Protein AF-A0A924BZW2-F1 (afdb_monomer)

Solvent-accessible surface area (backbone atoms only — not comparable to full-atom values): 4393 Å² total; per-residue (Å²): 136,85,72,97,59,58,68,50,78,43,75,30,83,63,86,59,102,76,56,53,79,45,81,44,74,58,60,78,67,34,36,28,62,71,66,49,76,50,55,89,81,45,75,56,58,23,34,37,35,18,38,35,47,85,43,79,70,55,98,79,17,16,22,86,63,89,82,83,88,128

pLDDT: mean 93.27, std 7.25, range [59.81, 97.75]

Structure (mmCIF, N/CA/C/O backbone):
data_AF-A0A924BZW2-F1
#
_entry.id   AF-A0A924BZW2-F1
#
loop_
_atom_site.group_PDB
_atom_site.id
_atom_site.type_symbol
_atom_site.label_atom_id
_atom_site.label_alt_id
_atom_site.label_comp_id
_atom_site.label_asym_id
_atom_site.label_entity_id
_atom_site.label_se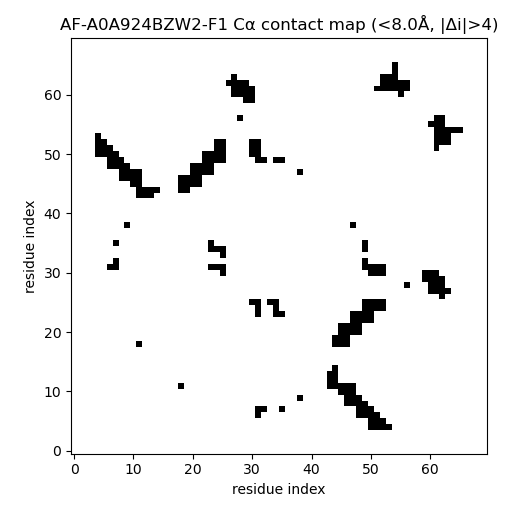q_id
_atom_site.pdbx_PDB_ins_code
_atom_site.Cartn_x
_atom_site.Cartn_y
_atom_site.Cartn_z
_atom_site.occupancy
_atom_site.B_iso_or_equiv
_atom_site.auth_seq_id
_atom_site.auth_comp_id
_atom_site.auth_asym_id
_atom_site.auth_atom_id
_atom_site.pdbx_PDB_model_num
ATOM 1 N N . MET A 1 1 ? -11.575 -15.882 -2.550 1.00 59.81 1 MET A N 1
ATOM 2 C CA . MET A 1 1 ? -11.440 -14.795 -3.544 1.00 59.81 1 MET A CA 1
ATOM 3 C C . MET A 1 1 ? -9.975 -14.423 -3.617 1.00 59.81 1 MET A C 1
ATOM 5 O O . MET A 1 1 ? -9.369 -14.285 -2.562 1.00 59.81 1 MET A O 1
ATOM 9 N N . GLN A 1 2 ? -9.409 -14.319 -4.815 1.00 79.06 2 GLN A N 1
ATOM 10 C CA . GLN A 1 2 ? -8.054 -13.806 -5.009 1.00 79.06 2 GLN A CA 1
ATOM 11 C C . GLN A 1 2 ? -8.157 -12.300 -5.253 1.00 79.06 2 GLN A C 1
ATOM 13 O O . GLN A 1 2 ? -8.977 -11.870 -6.062 1.00 79.06 2 GLN A O 1
ATOM 18 N N . LEU A 1 3 ? -7.398 -11.508 -4.502 1.00 87.12 3 LEU A N 1
ATOM 19 C CA . LEU A 1 3 ? -7.383 -10.055 -4.653 1.00 87.12 3 LEU A CA 1
ATOM 20 C C . LEU A 1 3 ? -6.509 -9.661 -5.847 1.00 87.12 3 LEU A C 1
ATOM 22 O O . LEU A 1 3 ? -5.549 -10.357 -6.172 1.00 87.12 3 LEU A O 1
ATOM 26 N N . SER A 1 4 ? -6.851 -8.545 -6.494 1.00 90.56 4 SER A N 1
ATOM 27 C CA . SER A 1 4 ? -6.175 -8.082 -7.714 1.00 90.56 4 SER A CA 1
ATOM 28 C C . SER A 1 4 ? -4.749 -7.576 -7.481 1.00 90.56 4 SER A C 1
ATOM 30 O O . SER A 1 4 ? -3.981 -7.501 -8.432 1.00 90.56 4 SER A O 1
ATOM 32 N N . LEU A 1 5 ? -4.400 -7.211 -6.243 1.00 95.62 5 LEU A N 1
ATOM 33 C CA . LEU A 1 5 ? -3.090 -6.673 -5.871 1.00 95.62 5 LEU A CA 1
ATOM 34 C C . LEU A 1 5 ? -2.515 -7.434 -4.677 1.00 95.62 5 LEU A C 1
ATOM 36 O O . LEU A 1 5 ? -3.255 -7.878 -3.797 1.00 95.62 5 LEU A O 1
ATOM 40 N N . HIS A 1 6 ? -1.187 -7.539 -4.638 1.00 96.31 6 HIS A N 1
ATOM 41 C CA . HIS A 1 6 ? -0.457 -7.930 -3.436 1.00 96.31 6 HIS A CA 1
ATOM 42 C C . HIS A 1 6 ? -0.415 -6.752 -2.453 1.00 96.31 6 HIS A C 1
ATOM 44 O O . HIS A 1 6 ? -0.3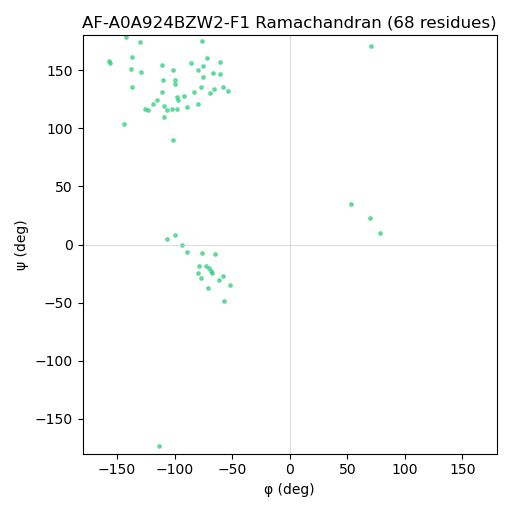34 -5.596 -2.872 1.00 96.31 6 HIS A O 1
ATOM 50 N N . TYR A 1 7 ? -0.487 -7.030 -1.153 1.00 96.81 7 TYR A N 1
ATOM 51 C CA . TYR A 1 7 ? -0.476 -5.998 -0.121 1.00 96.81 7 TYR A CA 1
ATOM 52 C C . TYR A 1 7 ? -0.001 -6.544 1.226 1.00 96.81 7 TYR A C 1
ATOM 54 O O . TYR A 1 7 ? -0.123 -7.736 1.515 1.00 96.81 7 TYR A O 1
ATOM 62 N N . LEU A 1 8 ? 0.467 -5.627 2.068 1.00 97.00 8 LEU A N 1
ATOM 63 C CA . LEU A 1 8 ? 0.654 -5.819 3.501 1.00 97.00 8 LEU A CA 1
ATOM 64 C C . LEU A 1 8 ? -0.498 -5.172 4.265 1.00 97.00 8 LEU A C 1
ATOM 66 O O . LEU A 1 8 ? -1.070 -4.178 3.811 1.00 97.00 8 LEU A O 1
ATOM 70 N N . ILE A 1 9 ? -0.831 -5.718 5.433 1.00 96.38 9 ILE A N 1
ATOM 71 C CA . ILE A 1 9 ? -1.880 -5.177 6.295 1.00 96.38 9 ILE A CA 1
ATOM 72 C C . ILE A 1 9 ? -1.458 -5.179 7.762 1.00 96.38 9 ILE A C 1
ATOM 74 O O . ILE A 1 9 ? -0.954 -6.175 8.275 1.00 96.38 9 ILE A O 1
ATOM 78 N N . ARG A 1 10 ? -1.724 -4.064 8.443 1.00 96.69 10 ARG A N 1
ATOM 79 C CA . ARG A 1 10 ? -1.729 -3.950 9.901 1.00 96.69 10 ARG A CA 1
ATOM 80 C C . ARG A 1 10 ? -3.151 -3.634 10.344 1.00 96.69 10 ARG A C 1
ATOM 82 O O . ARG A 1 10 ? -3.751 -2.662 9.884 1.00 96.69 10 ARG A O 1
ATOM 89 N N . GLU A 1 11 ? -3.696 -4.462 11.223 1.00 96.88 11 GLU A N 1
ATOM 90 C CA . GLU A 1 11 ? -4.994 -4.205 11.842 1.00 96.88 11 GLU A CA 1
ATOM 91 C C . GLU A 1 11 ? -4.877 -3.114 12.921 1.00 96.88 11 GLU A C 1
ATOM 93 O O . GLU A 1 11 ? -3.811 -2.958 13.524 1.00 96.88 11 GLU A O 1
ATOM 98 N N . PRO A 1 12 ? -5.958 -2.369 13.206 1.00 97.06 12 PRO A N 1
ATOM 99 C CA . PRO A 1 12 ? -5.975 -1.458 14.343 1.00 97.06 12 PRO A CA 1
ATOM 100 C C . PRO A 1 12 ? -5.770 -2.235 15.647 1.00 97.06 12 PRO A C 1
ATOM 102 O O . PRO A 1 12 ? -6.269 -3.352 15.801 1.00 97.06 12 PRO A O 1
ATOM 105 N N . LYS A 1 13 ? -5.108 -1.617 16.632 1.00 95.56 13 LYS A N 1
ATOM 106 C CA . LYS A 1 13 ? -4.875 -2.249 17.946 1.00 95.56 13 LYS A CA 1
ATOM 107 C C . LYS A 1 13 ? -6.182 -2.572 18.679 1.00 95.56 13 LYS A C 1
ATOM 109 O O . LYS A 1 13 ? -6.246 -3.542 19.429 1.00 95.56 13 LYS A O 1
ATOM 114 N N . VAL A 1 14 ? -7.224 -1.768 18.453 1.00 96.75 14 VAL A N 1
ATOM 115 C CA . VAL A 1 14 ? -8.582 -1.996 18.965 1.00 96.75 14 VAL A CA 1
ATOM 116 C C . VAL A 1 14 ? -9.562 -1.986 17.796 1.00 96.75 14 VAL A C 1
ATOM 118 O O . VAL A 1 14 ? -9.741 -0.965 17.125 1.00 96.75 14 VAL A O 1
ATOM 121 N N . LYS A 1 15 ? -10.212 -3.128 17.562 1.00 96.12 15 LYS A N 1
ATOM 122 C CA . LYS A 1 15 ? -11.262 -3.262 16.548 1.00 96.12 15 LYS A CA 1
ATOM 123 C C . LYS A 1 15 ? -12.563 -2.642 17.053 1.00 96.12 15 LYS A C 1
ATOM 125 O O . LYS A 1 15 ? -12.956 -2.862 18.196 1.00 96.12 15 LYS A O 1
ATOM 130 N N . SER A 1 16 ? -13.228 -1.887 16.191 1.00 95.50 16 SER A N 1
ATOM 131 C CA . SER A 1 16 ? -14.563 -1.334 16.415 1.00 95.50 16 SER A CA 1
ATOM 132 C C . SER A 1 16 ? -15.460 -1.644 15.215 1.00 95.50 16 SER A C 1
ATOM 134 O O . SER A 1 16 ? -14.990 -2.147 14.194 1.00 95.50 16 SER A O 1
ATOM 136 N N . ASP A 1 17 ? -16.748 -1.304 15.304 1.00 95.44 17 ASP A N 1
ATOM 137 C CA . ASP A 1 17 ? -17.675 -1.437 14.170 1.00 95.44 17 ASP A CA 1
ATOM 138 C C . ASP A 1 17 ? -17.215 -0.636 12.939 1.00 95.44 17 ASP A C 1
ATOM 140 O O . ASP A 1 17 ? -17.554 -0.977 11.805 1.00 95.44 17 ASP A O 1
ATOM 144 N N . LYS A 1 18 ? -16.452 0.448 13.154 1.00 94.75 18 LYS A N 1
ATOM 145 C CA . LYS A 1 18 ? -15.883 1.300 12.104 1.00 94.75 18 LYS A CA 1
ATOM 146 C C . LYS A 1 18 ? -14.499 1.800 12.507 1.00 94.75 18 LYS A C 1
AT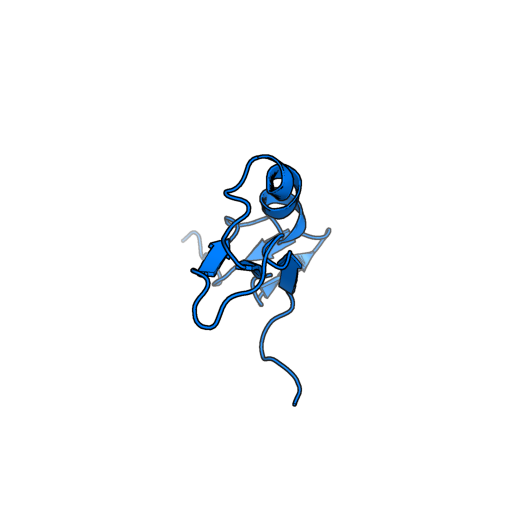OM 148 O O . LYS A 1 18 ? -14.373 2.760 13.269 1.00 94.75 18 LYS A O 1
ATOM 153 N N . ASN A 1 19 ? -13.467 1.203 11.923 1.00 97.69 19 ASN A N 1
ATOM 154 C CA . ASN A 1 19 ? -12.116 1.750 11.947 1.00 97.69 19 ASN A CA 1
ATOM 155 C C . ASN A 1 19 ? -11.819 2.469 10.618 1.00 97.69 19 ASN A C 1
ATOM 157 O O . ASN A 1 19 ? -12.226 1.982 9.561 1.00 97.69 19 ASN A O 1
ATOM 161 N N . PRO A 1 20 ? -11.104 3.606 10.634 1.00 97.44 20 PRO A N 1
ATOM 162 C CA . PRO A 1 20 ? -10.589 4.222 9.417 1.00 97.44 20 PRO A CA 1
ATOM 163 C C . PRO A 1 20 ? -9.625 3.294 8.664 1.00 97.44 20 PRO A C 1
ATOM 165 O O . PRO A 1 20 ? -9.005 2.405 9.249 1.00 97.44 20 PRO A O 1
ATOM 168 N N . LEU A 1 21 ? -9.472 3.544 7.364 1.00 96.94 21 LEU A N 1
ATOM 169 C CA . LEU A 1 21 ? -8.479 2.904 6.505 1.00 96.94 21 LEU A CA 1
ATOM 170 C C . LEU A 1 21 ? -7.432 3.937 6.090 1.00 96.94 21 LEU A C 1
ATOM 172 O O . LEU A 1 21 ? -7.777 5.008 5.593 1.00 96.94 21 LEU A O 1
ATOM 176 N N . LEU A 1 22 ? -6.165 3.575 6.243 1.00 97.25 22 LEU A N 1
ATOM 177 C CA . LEU A 1 22 ? -5.030 4.253 5.648 1.00 97.25 22 LEU A CA 1
ATOM 178 C C . LEU A 1 22 ? -4.459 3.354 4.547 1.00 97.25 22 LEU A C 1
ATOM 180 O O . LEU A 1 22 ? -3.902 2.293 4.826 1.00 97.25 22 LEU A O 1
ATOM 184 N N . LEU A 1 23 ? -4.637 3.770 3.294 1.00 97.00 23 LEU A N 1
ATOM 185 C CA . LEU A 1 23 ? -4.111 3.073 2.123 1.00 97.00 23 LEU A CA 1
ATOM 186 C C . LEU A 1 23 ? -2.802 3.738 1.687 1.00 97.00 23 LEU A C 1
ATOM 188 O O . LEU A 1 23 ? -2.795 4.908 1.310 1.00 97.00 23 LEU A O 1
ATOM 192 N N . LEU A 1 24 ? -1.709 2.988 1.747 1.00 96.94 24 LEU A N 1
ATOM 193 C CA . LEU A 1 24 ? -0.373 3.422 1.363 1.00 96.94 24 LEU A CA 1
ATOM 194 C C . LEU A 1 24 ? -0.080 2.938 -0.058 1.00 96.94 24 LEU A C 1
ATOM 196 O O . LEU A 1 24 ? -0.208 1.749 -0.361 1.00 96.94 24 LEU A O 1
ATOM 200 N N . LEU A 1 25 ? 0.314 3.873 -0.922 1.00 97.12 25 LEU A N 1
ATOM 201 C CA . LEU A 1 25 ? 0.698 3.616 -2.307 1.00 97.12 25 LEU A CA 1
ATOM 202 C C . LEU A 1 25 ? 2.117 4.145 -2.507 1.00 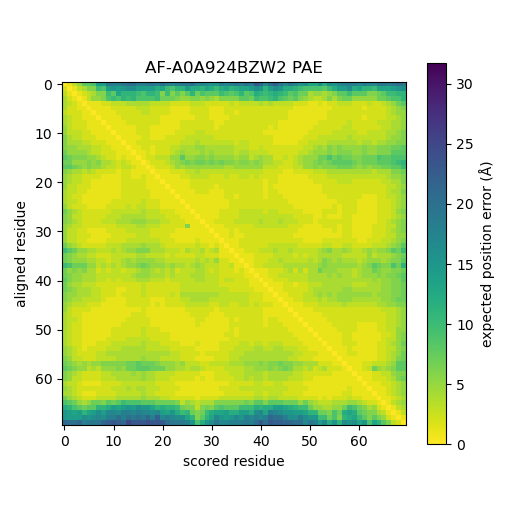97.12 25 LEU A C 1
ATOM 204 O O . LEU A 1 25 ? 2.359 5.344 -2.369 1.00 97.12 25 LEU A O 1
ATOM 208 N N . HIS A 1 26 ? 3.052 3.245 -2.796 1.00 97.00 26 HIS A N 1
ATOM 209 C CA . HIS A 1 26 ? 4.451 3.604 -3.000 1.00 97.00 26 HIS A CA 1
ATOM 210 C C . HIS A 1 26 ? 4.667 4.344 -4.332 1.00 97.00 26 HIS A C 1
ATOM 212 O O . HIS A 1 26 ? 3.846 4.267 -5.254 1.00 97.00 26 HIS A O 1
ATOM 218 N N . GLY A 1 27 ? 5.790 5.062 -4.429 1.00 95.81 27 GLY A N 1
ATOM 219 C CA . GLY A 1 27 ? 6.225 5.742 -5.652 1.00 95.81 27 GLY A CA 1
ATOM 220 C C . GLY A 1 27 ? 6.808 4.786 -6.699 1.00 95.81 27 GLY A C 1
ATOM 221 O O . GLY A 1 27 ? 6.973 3.593 -6.456 1.00 95.81 27 GLY A O 1
ATOM 222 N N . TYR A 1 28 ? 7.140 5.309 -7.880 1.00 95.94 28 TYR A N 1
ATOM 223 C CA . TYR A 1 28 ? 7.787 4.533 -8.943 1.00 95.94 28 TYR A CA 1
ATOM 224 C C . TYR A 1 28 ? 9.121 3.929 -8.476 1.00 95.94 28 TYR A C 1
ATOM 226 O O . TYR A 1 28 ? 9.928 4.628 -7.866 1.00 95.94 28 TYR A O 1
ATOM 234 N N . GLY A 1 29 ? 9.369 2.655 -8.793 1.00 95.94 29 GLY A N 1
ATOM 235 C CA . GLY A 1 29 ? 10.635 1.989 -8.469 1.00 95.94 29 GLY A CA 1
ATOM 236 C C . GLY A 1 29 ? 10.766 1.545 -7.007 1.00 95.94 29 GLY A C 1
ATOM 237 O O . GLY A 1 29 ? 11.845 1.152 -6.589 1.00 95.94 29 GLY A O 1
ATOM 238 N N . SER A 1 30 ? 9.683 1.618 -6.235 1.00 96.75 30 SER A N 1
ATOM 239 C CA . SER A 1 30 ? 9.604 1.216 -4.824 1.00 96.75 30 SER A CA 1
ATOM 240 C C . SER A 1 30 ? 8.676 -0.002 -4.681 1.00 96.75 30 SER A C 1
ATOM 242 O O . SER A 1 30 ? 8.246 -0.575 -5.688 1.00 96.75 30 SER A O 1
ATOM 244 N N . ASN A 1 31 ? 8.375 -0.426 -3.456 1.00 97.31 31 ASN A N 1
ATOM 245 C CA . ASN A 1 31 ? 7.443 -1.512 -3.160 1.00 97.31 31 ASN A CA 1
ATOM 246 C C . ASN A 1 31 ? 6.610 -1.228 -1.898 1.00 97.31 31 ASN A C 1
ATOM 248 O O . ASN A 1 31 ? 6.739 -0.205 -1.228 1.00 97.31 31 ASN A O 1
ATOM 252 N N . GLU A 1 32 ? 5.715 -2.151 -1.575 1.00 97.12 32 GLU A N 1
ATOM 253 C CA . GLU A 1 32 ? 4.822 -2.055 -0.432 1.00 97.12 32 GLU A CA 1
ATOM 254 C C . GLU A 1 32 ? 5.524 -2.162 0.932 1.00 97.12 32 GLU A C 1
ATOM 256 O O . GLU A 1 32 ? 4.963 -1.668 1.911 1.00 97.12 32 GLU A O 1
ATOM 261 N N . GLN A 1 33 ? 6.718 -2.766 1.028 1.00 97.06 33 GLN A N 1
ATOM 262 C CA . GLN A 1 33 ? 7.484 -2.827 2.281 1.00 97.06 33 GLN A CA 1
ATOM 263 C C . GLN A 1 33 ? 8.050 -1.459 2.665 1.00 97.06 33 GLN A C 1
ATOM 265 O O . GLN A 1 33 ? 8.045 -1.125 3.848 1.00 97.06 33 GLN A O 1
ATOM 270 N N . ASP A 1 34 ? 8.487 -0.656 1.690 1.00 92.88 34 ASP A N 1
ATOM 271 C CA . ASP A 1 34 ? 9.150 0.629 1.948 1.00 92.88 34 ASP A CA 1
ATOM 272 C C . ASP A 1 34 ? 8.271 1.559 2.794 1.00 92.88 34 ASP A C 1
ATOM 274 O O . ASP A 1 34 ? 8.707 2.076 3.821 1.00 92.88 34 ASP A O 1
ATOM 278 N N . LEU A 1 35 ? 6.995 1.718 2.426 1.00 84.94 35 LEU A N 1
ATOM 279 C CA . LEU A 1 35 ? 6.051 2.517 3.215 1.00 84.94 35 LEU A CA 1
ATOM 280 C C . LEU A 1 35 ? 5.548 1.798 4.468 1.00 84.94 35 LEU A C 1
ATOM 282 O O . LEU A 1 35 ? 5.199 2.453 5.449 1.00 84.94 35 LEU A O 1
ATOM 286 N N . PHE A 1 36 ? 5.493 0.465 4.442 1.00 91.38 36 PHE A N 1
ATOM 287 C CA . PHE A 1 36 ? 5.036 -0.311 5.591 1.00 91.38 36 PHE A CA 1
ATOM 288 C C . PHE A 1 36 ? 6.061 -0.326 6.727 1.00 91.38 36 PHE A C 1
ATOM 290 O O . PHE A 1 36 ? 5.659 -0.547 7.853 1.00 91.38 36 PHE A O 1
ATOM 297 N N . SER A 1 37 ? 7.334 -0.011 6.469 1.00 90.06 37 SER A N 1
ATOM 298 C CA . SER A 1 37 ? 8.375 0.134 7.501 1.00 90.06 37 SER A CA 1
ATOM 299 C C . SER A 1 37 ? 8.159 1.290 8.496 1.00 90.06 37 SER A C 1
ATOM 301 O O . SER A 1 37 ? 8.911 1.425 9.460 1.00 90.06 37 SER A O 1
ATOM 303 N N . PHE A 1 38 ? 7.160 2.145 8.247 1.00 88.31 38 PHE A N 1
ATOM 304 C CA . PHE A 1 38 ? 6.767 3.255 9.121 1.00 88.31 38 PHE A CA 1
ATOM 305 C C . PHE A 1 38 ? 5.450 2.998 9.867 1.00 88.31 38 PHE A C 1
ATOM 307 O O . PHE A 1 38 ? 4.941 3.893 10.541 1.00 88.31 38 PHE A O 1
ATOM 314 N N . GLU A 1 39 ? 4.867 1.810 9.731 1.00 89.19 39 GLU A N 1
ATOM 315 C CA . GLU A 1 39 ? 3.602 1.397 10.334 1.00 89.19 39 GLU A CA 1
ATOM 316 C C . GLU A 1 39 ? 3.503 1.626 11.846 1.00 89.19 39 GLU A C 1
ATOM 318 O O . GLU A 1 39 ? 2.420 1.967 12.328 1.00 89.19 39 GLU A O 1
ATOM 323 N N . GLU A 1 40 ? 4.599 1.476 12.594 1.00 88.69 40 GLU A N 1
ATOM 324 C CA . GLU A 1 40 ? 4.619 1.731 14.042 1.00 88.69 40 GLU A CA 1
ATOM 325 C C . GLU A 1 40 ? 4.420 3.213 14.397 1.00 88.69 40 GLU A C 1
ATOM 327 O O . GLU A 1 40 ? 3.935 3.528 15.484 1.00 88.69 40 GLU A O 1
ATOM 332 N N . ALA A 1 41 ? 4.749 4.127 13.479 1.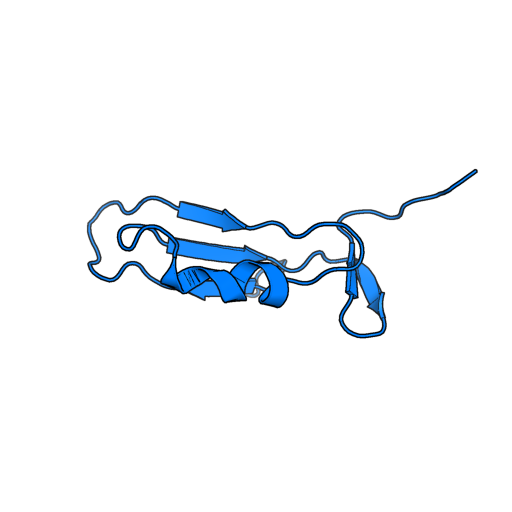00 93.38 41 ALA A N 1
ATOM 333 C CA . ALA A 1 41 ? 4.545 5.566 13.646 1.00 93.38 41 ALA A CA 1
ATOM 334 C C . ALA A 1 41 ? 3.162 6.042 13.156 1.00 93.38 41 ALA A C 1
ATOM 336 O O . ALA A 1 41 ? 2.813 7.213 13.329 1.00 93.38 41 ALA A O 1
ATOM 337 N N . LEU A 1 42 ? 2.370 5.163 12.532 1.00 94.12 42 LEU A N 1
ATOM 338 C CA . LEU A 1 42 ? 1.040 5.485 12.013 1.00 94.12 42 LEU A CA 1
ATOM 339 C C . LEU A 1 42 ? -0.038 5.346 13.103 1.00 94.12 42 LEU A C 1
ATOM 341 O O . LEU A 1 42 ? 0.125 4.577 14.050 1.00 94.12 42 LEU A O 1
ATOM 345 N N . PRO A 1 43 ? -1.187 6.042 12.975 1.00 95.12 43 PRO A N 1
ATOM 346 C CA . PRO A 1 43 ? -2.259 5.979 13.968 1.00 95.12 43 PRO A CA 1
ATOM 347 C C . PRO A 1 43 ? -2.716 4.546 14.270 1.00 95.12 43 PRO A C 1
ATOM 349 O O . PRO A 1 43 ? -3.017 3.778 13.366 1.00 95.12 43 PRO A O 1
ATOM 352 N N . ASP A 1 44 ? -2.833 4.174 15.542 1.00 95.69 44 ASP A N 1
ATOM 353 C CA . ASP A 1 44 ? -3.164 2.798 15.955 1.00 95.69 44 ASP A CA 1
ATOM 354 C C . ASP A 1 44 ? -4.639 2.402 15.791 1.00 95.69 44 ASP A C 1
ATOM 356 O O . ASP A 1 44 ? -5.010 1.245 16.002 1.00 95.69 44 ASP A O 1
ATOM 360 N N . ASN A 1 45 ? -5.501 3.360 15.450 1.00 96.62 45 ASN A N 1
ATOM 361 C CA . ASN A 1 45 ? -6.942 3.161 15.336 1.00 96.62 45 ASN A CA 1
ATOM 362 C C . ASN A 1 45 ? -7.405 2.822 13.912 1.00 96.62 45 ASN A C 1
ATOM 364 O O . ASN A 1 45 ? -8.608 2.635 13.715 1.00 96.62 45 ASN A O 1
ATOM 368 N N . CYS A 1 46 ? -6.493 2.743 12.937 1.00 97.00 46 CYS A N 1
ATOM 369 C CA . CYS A 1 46 ? -6.808 2.452 11.543 1.00 97.00 46 CYS A CA 1
ATOM 370 C C . CYS A 1 46 ? -6.311 1.075 11.091 1.00 97.00 46 CYS A C 1
ATOM 372 O O . CYS A 1 46 ? -5.321 0.545 11.593 1.00 97.00 46 CYS A O 1
ATOM 374 N N . TYR A 1 47 ? -6.983 0.529 10.079 1.00 97.38 47 TYR A N 1
ATOM 375 C CA . TYR A 1 47 ? -6.353 -0.445 9.200 1.00 97.38 47 TYR A CA 1
ATOM 376 C C . TYR A 1 47 ? -5.298 0.277 8.368 1.00 97.38 47 TYR A C 1
ATOM 378 O O . TYR A 1 47 ? -5.601 1.300 7.756 1.00 97.38 47 TYR A O 1
ATOM 386 N N . VAL A 1 48 ? -4.084 -0.259 8.314 1.00 97.44 48 VAL A N 1
ATOM 387 C CA . VAL A 1 48 ? -3.037 0.216 7.405 1.00 97.44 48 VAL A CA 1
ATOM 388 C C . VAL A 1 48 ? -2.846 -0.845 6.343 1.00 97.44 48 VAL A C 1
ATOM 390 O O . VAL A 1 48 ? -2.498 -1.976 6.669 1.00 97.44 48 VAL A O 1
ATOM 393 N N . VAL A 1 49 ? -3.079 -0.491 5.085 1.00 97.19 49 VAL A N 1
ATOM 394 C CA . VAL A 1 49 ? -2.873 -1.381 3.940 1.00 97.19 49 VAL A CA 1
ATOM 395 C C . VAL A 1 49 ? -1.825 -0.750 3.040 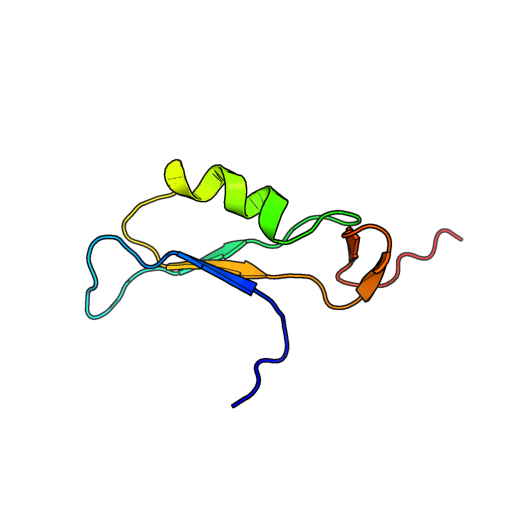1.00 97.19 49 VAL A C 1
ATOM 397 O O . VAL A 1 49 ? -2.038 0.360 2.567 1.00 97.19 49 VAL A O 1
ATOM 400 N N . SER A 1 50 ? -0.714 -1.440 2.791 1.00 97.56 50 SER A N 1
ATOM 401 C CA . SER A 1 50 ? 0.298 -1.011 1.817 1.00 97.56 50 SER A CA 1
ATOM 402 C C . SER A 1 50 ? 0.216 -1.903 0.592 1.00 97.56 50 SER A C 1
ATOM 404 O O . SER A 1 50 ? 0.407 -3.112 0.706 1.00 97.56 50 SER A O 1
ATOM 406 N N . ALA A 1 51 ? -0.140 -1.332 -0.556 1.00 97.31 51 ALA A N 1
ATOM 407 C CA . ALA A 1 51 ? -0.382 -2.087 -1.781 1.00 97.31 51 ALA A CA 1
ATOM 408 C C . ALA A 1 51 ? 0.823 -2.030 -2.725 1.00 97.31 51 ALA A C 1
ATOM 410 O O . ALA A 1 51 ? 1.407 -0.966 -2.937 1.00 97.31 51 ALA A O 1
ATOM 411 N N . ARG A 1 52 ? 1.146 -3.178 -3.327 1.00 97.75 52 ARG A N 1
ATOM 412 C CA . ARG A 1 52 ? 2.163 -3.307 -4.370 1.00 97.75 52 ARG A CA 1
ATOM 413 C C . ARG A 1 52 ? 1.565 -2.944 -5.719 1.00 97.75 52 ARG A C 1
ATOM 415 O O . ARG A 1 52 ? 0.517 -3.474 -6.099 1.00 97.75 52 ARG A O 1
ATOM 422 N N . ALA A 1 53 ? 2.252 -2.089 -6.459 1.00 97.25 53 ALA A N 1
ATOM 423 C CA . ALA A 1 53 ? 1.863 -1.775 -7.819 1.00 97.25 53 ALA A CA 1
ATOM 424 C C . ALA A 1 53 ? 2.026 -2.999 -8.758 1.00 97.25 53 ALA A C 1
ATOM 426 O O . ALA A 1 53 ? 2.908 -3.828 -8.543 1.00 97.25 53 ALA A O 1
ATOM 427 N N . PRO A 1 54 ? 1.182 -3.162 -9.792 1.00 96.00 54 PRO A N 1
ATOM 428 C CA . PRO A 1 54 ? 1.114 -4.413 -10.553 1.00 96.00 54 PRO A CA 1
ATOM 429 C C . PRO A 1 54 ? 2.237 -4.605 -11.585 1.00 96.00 54 PRO A C 1
ATOM 431 O O . PRO A 1 54 ? 2.439 -5.732 -12.034 1.00 96.00 54 PRO A O 1
ATOM 434 N N . PHE A 1 55 ? 2.943 -3.544 -11.995 1.00 95.50 55 PHE A N 1
ATOM 435 C CA . PHE A 1 55 ? 4.025 -3.657 -12.977 1.00 95.50 55 PHE A CA 1
ATOM 436 C C . PHE A 1 55 ? 5.353 -3.938 -12.277 1.00 95.50 55 PHE A C 1
ATOM 438 O O . PHE A 1 55 ? 5.823 -3.111 -11.499 1.00 95.50 55 PHE A O 1
ATOM 445 N N . ASP A 1 56 ? 5.954 -5.087 -12.577 1.00 94.88 56 ASP A N 1
ATOM 446 C CA . ASP A 1 56 ? 7.267 -5.497 -12.071 1.00 94.88 56 ASP A CA 1
ATOM 447 C C . ASP A 1 56 ? 8.392 -4.806 -12.864 1.00 94.88 56 ASP A C 1
ATOM 449 O O . ASP A 1 56 ? 8.482 -4.953 -14.086 1.00 94.88 56 ASP A O 1
ATOM 453 N N . LEU A 1 57 ? 9.235 -4.038 -12.166 1.00 94.88 57 LEU A N 1
ATOM 454 C CA . LEU A 1 57 ? 10.427 -3.373 -12.709 1.00 94.88 57 LEU A CA 1
ATOM 455 C C . LEU A 1 57 ? 11.725 -4.146 -12.410 1.00 94.88 57 LEU A C 1
ATOM 457 O O . LEU A 1 57 ? 12.811 -3.650 -12.709 1.00 94.88 57 LEU A O 1
ATOM 461 N N . GLN A 1 58 ? 11.617 -5.363 -11.869 1.00 93.69 58 GLN A N 1
ATOM 462 C CA . GLN A 1 58 ? 12.692 -6.206 -11.340 1.00 93.69 58 GLN A CA 1
ATOM 463 C C . GLN A 1 58 ? 13.289 -5.681 -10.026 1.00 93.69 58 GLN A C 1
ATOM 465 O O . GLN A 1 58 ? 12.971 -4.596 -9.549 1.00 93.69 58 GLN A O 1
ATOM 470 N N . TYR A 1 59 ? 14.144 -6.495 -9.396 1.00 94.50 59 TYR A N 1
ATOM 471 C CA . TYR A 1 59 ? 14.870 -6.156 -8.161 1.00 94.50 59 TYR A CA 1
ATOM 472 C C . TYR A 1 59 ? 13.973 -5.664 -7.010 1.00 94.50 59 TYR A C 1
ATOM 474 O O . TYR A 1 59 ? 14.363 -4.796 -6.234 1.00 94.50 59 TYR A O 1
ATOM 482 N N . GLY A 1 60 ? 12.759 -6.214 -6.902 1.00 95.25 60 GLY A N 1
ATOM 483 C CA . GLY A 1 60 ? 11.799 -5.829 -5.864 1.00 95.25 60 GLY A CA 1
ATOM 484 C C . GLY A 1 60 ? 11.225 -4.420 -6.037 1.00 95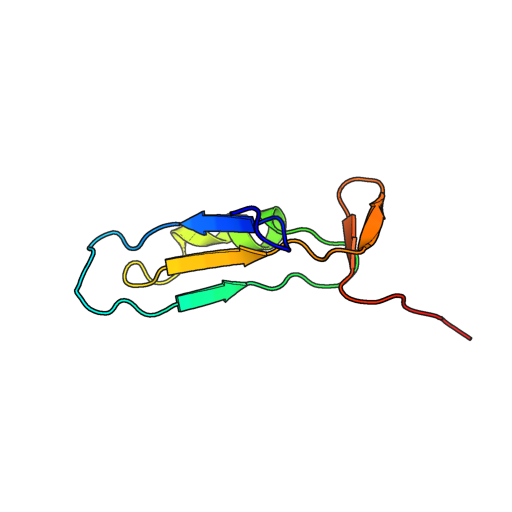.25 60 GLY A C 1
ATOM 485 O O . GLY A 1 60 ? 10.778 -3.835 -5.057 1.00 95.25 60 GLY A O 1
ATOM 486 N N . SER A 1 61 ? 11.254 -3.881 -7.256 1.00 96.44 61 SER A N 1
ATOM 487 C CA . SER A 1 61 ? 10.744 -2.556 -7.603 1.00 96.44 61 SER A CA 1
ATOM 488 C C . SER A 1 61 ? 9.488 -2.672 -8.464 1.00 96.44 61 SER A C 1
ATOM 490 O O . SER A 1 61 ? 9.416 -3.530 -9.343 1.00 96.44 61 SER A O 1
ATOM 492 N N . TYR A 1 62 ? 8.511 -1.790 -8.246 1.00 97.31 62 TYR A N 1
ATOM 493 C CA . TYR A 1 62 ? 7.226 -1.830 -8.946 1.00 97.31 62 TYR A CA 1
ATOM 494 C C . TYR A 1 62 ? 6.754 -0.442 -9.401 1.00 97.31 62 TYR A C 1
ATOM 496 O O . TYR A 1 62 ? 7.197 0.596 -8.898 1.00 97.31 62 TYR A O 1
ATOM 504 N N . ALA A 1 63 ? 5.819 -0.419 -10.352 1.00 97.06 63 ALA A N 1
ATOM 505 C CA . ALA A 1 63 ? 5.167 0.794 -10.842 1.00 97.06 63 ALA A CA 1
ATOM 506 C C . ALA A 1 63 ? 3.659 0.615 -11.055 1.00 97.06 63 ALA A C 1
ATOM 508 O O . ALA A 1 63 ? 3.169 -0.478 -11.338 1.00 97.06 63 ALA A O 1
ATOM 509 N N . TRP A 1 64 ? 2.908 1.711 -10.911 1.00 96.38 64 TRP A N 1
ATOM 510 C CA . TRP A 1 64 ? 1.451 1.737 -11.117 1.00 96.38 64 TRP A CA 1
ATOM 511 C C . TRP A 1 64 ? 1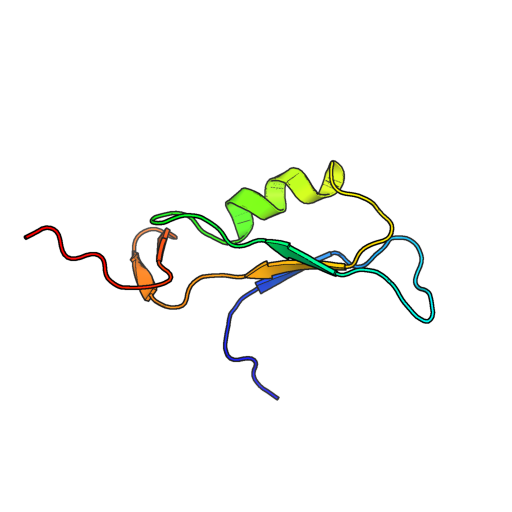.059 1.802 -12.591 1.00 96.38 64 TRP A C 1
ATOM 513 O O . TRP A 1 64 ? -0.035 1.390 -12.964 1.00 96.38 64 TRP A O 1
ATOM 523 N N . TYR A 1 65 ? 1.958 2.318 -13.418 1.00 94.31 65 TYR A N 1
ATOM 524 C CA . TYR A 1 65 ? 1.801 2.481 -14.853 1.00 94.31 65 TYR A CA 1
ATOM 525 C C . TYR A 1 65 ? 3.190 2.524 -15.497 1.00 94.31 65 TYR A C 1
ATOM 527 O O . TYR A 1 65 ? 4.176 2.862 -14.838 1.00 94.31 65 TYR A O 1
ATOM 535 N N . ALA A 1 66 ? 3.269 2.179 -16.782 1.00 88.12 66 ALA A N 1
ATOM 536 C CA . ALA A 1 66 ? 4.491 2.346 -17.559 1.00 88.12 66 ALA A CA 1
ATOM 537 C C . ALA A 1 66 ? 4.814 3.841 -17.709 1.00 88.12 66 ALA A C 1
ATOM 539 O O . ALA A 1 66 ? 3.930 4.634 -18.037 1.00 88.12 66 ALA A O 1
ATOM 540 N N . ILE A 1 67 ? 6.072 4.216 -17.479 1.00 82.75 67 ILE A N 1
ATOM 541 C CA . ILE A 1 67 ? 6.570 5.557 -17.786 1.00 82.75 67 ILE A CA 1
ATOM 542 C C . ILE A 1 67 ? 7.362 5.458 -19.082 1.00 82.75 67 ILE A C 1
ATOM 544 O O . ILE A 1 67 ? 8.387 4.781 -19.132 1.00 82.75 67 ILE A O 1
ATOM 548 N N . ASN A 1 68 ? 6.884 6.143 -20.115 1.00 80.06 68 ASN A N 1
ATOM 549 C CA . ASN A 1 68 ? 7.644 6.355 -21.337 1.00 80.06 68 ASN A CA 1
ATOM 550 C C . ASN A 1 68 ? 8.293 7.737 -21.242 1.00 80.06 68 ASN A C 1
ATOM 552 O O . ASN A 1 68 ? 7.602 8.728 -20.999 1.00 80.06 68 ASN A O 1
ATOM 556 N N . PHE A 1 69 ? 9.614 7.786 -21.389 1.00 69.94 69 PHE A N 1
ATOM 557 C CA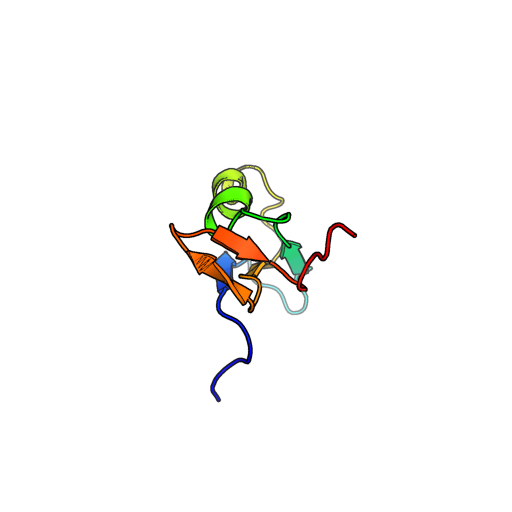 . PHE A 1 69 ? 10.364 9.029 -21.531 1.00 69.94 69 PHE A CA 1
ATOM 558 C C . PHE A 1 69 ? 10.682 9.183 -23.017 1.00 69.94 69 PHE A C 1
ATOM 560 O O . PHE A 1 69 ? 11.677 8.632 -23.487 1.00 69.94 69 PHE A O 1
ATOM 567 N N . ASP A 1 70 ? 9.778 9.833 -23.745 1.00 65.88 70 ASP A N 1
ATOM 568 C CA . ASP A 1 70 ? 10.022 10.258 -25.127 1.00 65.88 70 ASP A CA 1
ATOM 569 C C . ASP A 1 70 ? 10.952 11.484 -25.166 1.00 65.88 70 ASP A C 1
ATOM 571 O O . ASP A 1 70 ? 10.844 12.343 -24.253 1.00 65.88 70 ASP A O 1
#

Mean predicted aligned error: 3.73 Å

Sequence (70 aa):
MQLSLHYLIREPKVKSDKNPLLLLLHGYGSNEQDLFSFEEALPDNCYVVSARAPFDLQYGSYAWYAINFD

Foldseek 3Di:
DDDPWDKDKDAAPDDDPDFAEDEAEDAFFAAQVVVCVCVVVDHRRYMYIRTGAPADPPPRTGDVDDDDDD

Nearest PDB structures (foldseek):
  7xmj-assembly1_A  TM=6.833E-01  e=1.244E-01  Lactococcus lactis subsp. lactis KF147
  6fkx-assembly1_C  TM=6.505E-01  e=2.370E-01  metagenome
  4q3l-assembly2_F  TM=6.969E-01  e=7.563E-01  unidentified
  5gma-assembly1_D  TM=4.752E-01  e=3.067E-01  Thermotoga maritima MSB8
  3m81-assembly1_A  TM=5.318E-01  e=4.816E-01  Thermotoga maritima

Radius of gyration: 14.02 Å; Cα contacts (8 Å, |Δi|>4): 123; chains: 1; bounding box: 32×25×44 Å

Secondary structure (DSSP, 8-state):
---SS-EEEE--SS--S---EEEEE--TTB-HHHHHTTGGGS-TTSEEEEEPPSEE-STT-EESSPPP--